Protein AF-A0A819FT19-F1 (afdb_monomer_lite)

Sequence (124 aa):
MAKRTKPINVRRIQRHTNIIIVLMHFCWHHQTIPSVVLAGLIGNISYEWPTIVSNTLLHTFMYPHFAGIWNAYPILLVLGAWQLIVGLSFSVYAIIVGCDGSFYAQLWGLLMMPTKMHKYWSFI

Foldseek 3Di:
DDPPDPDDPVVVVVVVVLVVVVVVLVVCCVVVVVVLVVLLVVFPCVLVVQLVVLVVVLVVLVVCVVVVNDPCLVVNLVSVVVSLVSLQVSLVVCVVVVRVSCPVVSVVSVVSDPVPCNVSSVVD

Radius of gyration: 18.67 Å; chains: 1; bounding box: 38×39×67 Å

pLDDT: mean 75.04, std 14.88, range [36.03, 95.81]

Secondary structure (DSSP, 8-state):
----PPPP-HHHHHHHHHHHHHHHHHHHHHHHHHHHHHHHHHS--TTTHHHHHHHHHHHHHHHHHHTTS---HHHHHHHHHHHHHHHHHHHHHHHHTT-GGGHHHHHHHHHT--TTGGGTGGG-

Structure (mmCIF, N/CA/C/O backbone):
data_AF-A0A819FT19-F1
#
_entry.id   AF-A0A819FT19-F1
#
loop_
_atom_site.group_PDB
_atom_site.id
_atom_site.type_symbol
_atom_site.label_atom_id
_atom_site.label_alt_id
_atom_site.label_comp_id
_atom_site.label_asym_id
_atom_site.label_entity_id
_atom_site.label_seq_id
_atom_site.pdbx_PDB_ins_code
_atom_site.Cartn_x
_atom_site.Cartn_y
_atom_site.Cartn_z
_atom_site.occupancy
_atom_site.B_iso_or_equiv
_atom_site.auth_seq_id
_atom_site.auth_comp_id
_atom_site.auth_asym_id
_atom_site.auth_atom_id
_atom_site.pdbx_PDB_model_num
ATOM 1 N N . MET A 1 1 ? -6.223 27.985 49.705 1.00 51.25 1 MET A N 1
ATOM 2 C CA . MET A 1 1 ? -7.159 27.507 48.659 1.00 51.25 1 MET A CA 1
ATOM 3 C C . MET A 1 1 ? -6.404 26.630 47.666 1.00 51.25 1 MET A C 1
ATOM 5 O O . MET A 1 1 ? -5.699 27.157 46.816 1.00 51.25 1 MET A O 1
ATOM 9 N N . ALA A 1 2 ? -6.502 25.304 47.778 1.00 59.31 2 ALA A N 1
ATOM 10 C CA . ALA A 1 2 ? -5.908 24.400 46.793 1.00 59.31 2 ALA A CA 1
ATOM 11 C C . ALA A 1 2 ? -6.873 24.241 45.606 1.00 59.31 2 ALA A C 1
ATOM 13 O O . ALA A 1 2 ? -7.912 23.591 45.725 1.00 59.31 2 ALA A O 1
ATOM 14 N N . LYS A 1 3 ? -6.556 24.859 44.461 1.00 63.06 3 LYS A N 1
ATOM 15 C CA . LYS A 1 3 ? -7.256 24.602 43.192 1.00 63.06 3 LYS A CA 1
ATOM 16 C C . LYS A 1 3 ? -6.979 23.150 42.789 1.00 63.06 3 LYS A C 1
ATOM 18 O O . LYS A 1 3 ? -5.891 22.846 42.314 1.00 63.06 3 LYS A O 1
ATOM 23 N N . ARG A 1 4 ? -7.954 22.250 42.972 1.00 58.00 4 ARG A N 1
ATOM 24 C CA . ARG A 1 4 ? -7.920 20.908 42.367 1.00 58.00 4 ARG A CA 1
ATOM 25 C C . ARG A 1 4 ? -7.939 21.064 40.846 1.00 58.00 4 ARG A C 1
ATOM 27 O O . ARG A 1 4 ? -8.986 21.313 40.252 1.00 58.00 4 ARG A O 1
ATOM 34 N N . THR A 1 5 ? -6.784 20.909 40.216 1.00 71.81 5 THR A N 1
ATOM 35 C CA . THR A 1 5 ? -6.691 20.627 38.786 1.00 71.81 5 THR A CA 1
ATOM 36 C C . THR A 1 5 ? -7.256 19.227 38.556 1.00 71.81 5 THR A C 1
ATOM 38 O O . THR A 1 5 ? -6.875 18.266 39.224 1.00 71.81 5 THR A O 1
ATOM 41 N N . LYS A 1 6 ? -8.246 19.106 37.665 1.00 78.19 6 LYS A N 1
ATOM 42 C CA . LYS A 1 6 ? -8.792 17.795 37.288 1.00 78.19 6 LYS A CA 1
ATOM 43 C C . LYS A 1 6 ? -7.634 16.909 36.792 1.00 78.19 6 LYS A C 1
ATOM 45 O O . LYS A 1 6 ? -6.812 17.406 36.021 1.00 78.19 6 LYS A O 1
ATOM 50 N N . PRO A 1 7 ? -7.556 15.631 37.202 1.00 78.50 7 PRO A N 1
ATOM 51 C CA . PRO A 1 7 ? -6.494 14.743 36.748 1.00 78.50 7 PRO A CA 1
ATOM 52 C C . PRO A 1 7 ? -6.551 14.581 35.225 1.00 78.50 7 PRO A C 1
ATOM 54 O O . PRO A 1 7 ? -7.623 14.399 34.641 1.00 78.50 7 PRO A O 1
ATOM 57 N N . ILE A 1 8 ? -5.387 14.661 34.581 1.00 80.69 8 ILE A N 1
ATOM 58 C CA . ILE A 1 8 ? -5.246 14.515 33.131 1.00 80.69 8 ILE A CA 1
ATOM 59 C C . ILE A 1 8 ? -5.594 13.074 32.743 1.00 80.69 8 ILE A C 1
ATOM 61 O O . ILE A 1 8 ? -4.967 12.118 33.199 1.00 80.69 8 ILE A O 1
ATOM 65 N N . ASN A 1 9 ? -6.590 12.903 31.873 1.00 87.00 9 ASN A N 1
ATOM 66 C CA . ASN A 1 9 ? -6.980 11.585 31.379 1.00 87.00 9 ASN A CA 1
ATOM 67 C C . ASN A 1 9 ? -6.091 11.171 30.196 1.00 87.00 9 ASN A C 1
ATOM 69 O O . ASN A 1 9 ? -6.451 11.353 29.031 1.00 87.00 9 ASN A O 1
ATOM 73 N N . VAL A 1 10 ? -4.934 10.588 30.514 1.00 83.62 10 VAL A N 1
ATOM 74 C CA . VAL A 1 10 ? -3.925 10.130 29.541 1.00 83.62 10 VAL A CA 1
ATOM 75 C C . VAL A 1 10 ? -4.523 9.188 28.485 1.00 83.62 10 VAL A C 1
ATOM 77 O O . VAL A 1 10 ? -4.214 9.314 27.304 1.00 83.62 10 VAL A O 1
ATOM 80 N N . ARG A 1 11 ? -5.468 8.311 28.863 1.00 79.75 11 ARG A N 1
ATOM 81 C CA . ARG A 1 11 ? -6.142 7.383 27.930 1.00 79.75 11 ARG A CA 1
ATOM 82 C C . ARG A 1 11 ? -7.048 8.086 26.917 1.00 79.75 11 ARG A C 1
ATOM 84 O O . ARG A 1 11 ? -7.217 7.590 25.804 1.00 79.75 11 ARG A O 1
ATOM 91 N N . ARG A 1 12 ? -7.675 9.206 27.291 1.00 77.06 12 ARG A N 1
ATOM 92 C CA . ARG A 1 12 ? -8.472 10.022 26.357 1.00 77.06 12 ARG A CA 1
ATOM 93 C C . ARG A 1 12 ? -7.560 10.759 25.377 1.00 77.06 12 ARG A C 1
ATOM 95 O O . ARG A 1 12 ? -7.860 10.761 24.187 1.00 77.06 12 ARG A O 1
ATOM 102 N N . ILE A 1 13 ? -6.458 11.325 25.873 1.00 76.31 13 ILE A N 1
ATOM 103 C CA . ILE A 1 13 ? -5.461 12.025 25.048 1.00 76.31 13 ILE A CA 1
ATOM 104 C C . ILE A 1 13 ? -4.856 11.062 24.030 1.00 76.31 13 ILE A C 1
ATOM 106 O O . ILE A 1 13 ? -4.910 11.336 22.840 1.00 76.31 13 ILE A O 1
ATOM 110 N N . GLN A 1 14 ? -4.396 9.891 24.475 1.00 74.31 14 GLN A N 1
ATOM 111 C CA . GLN A 1 14 ? -3.815 8.882 23.592 1.00 74.31 14 GLN A CA 1
ATOM 112 C C . GLN A 1 14 ? -4.792 8.445 22.492 1.00 74.31 14 GLN A C 1
ATOM 114 O O . GLN A 1 14 ? -4.410 8.377 21.332 1.00 74.31 14 GLN A O 1
ATOM 119 N N . ARG A 1 15 ? -6.075 8.222 22.817 1.00 74.38 15 ARG A N 1
ATOM 120 C CA . ARG A 1 15 ? -7.093 7.914 21.798 1.00 74.38 15 ARG A CA 1
ATOM 121 C C . ARG A 1 15 ? -7.261 9.036 20.771 1.00 74.38 15 ARG A C 1
ATOM 123 O O . ARG A 1 15 ? -7.310 8.744 19.583 1.00 74.38 15 ARG A O 1
ATOM 130 N N . HIS A 1 16 ? -7.321 10.295 21.207 1.00 74.88 16 HIS A N 1
ATOM 131 C CA . HIS A 1 16 ? -7.402 11.434 20.286 1.00 74.88 16 HIS A CA 1
ATOM 132 C C . HIS A 1 16 ? -6.166 11.536 19.390 1.00 74.88 16 HIS A C 1
ATOM 134 O O . HIS A 1 16 ? -6.306 11.669 18.179 1.00 74.88 16 HIS A O 1
ATOM 140 N N . THR A 1 17 ? -4.966 11.419 19.961 1.00 74.81 17 THR A N 1
ATOM 141 C CA . THR A 1 17 ? -3.715 11.451 19.196 1.00 74.81 17 THR A CA 1
ATOM 142 C C . THR A 1 17 ? -3.665 10.330 18.157 1.00 74.81 17 THR A C 1
ATOM 144 O O . THR A 1 17 ? -3.325 10.591 17.008 1.00 74.81 17 THR A O 1
ATOM 147 N N . ASN A 1 18 ? -4.061 9.107 18.524 1.00 74.06 18 ASN A N 1
ATOM 148 C CA . ASN A 1 18 ? -4.094 7.974 17.598 1.00 74.06 18 ASN A CA 1
ATOM 149 C C . ASN A 1 18 ? -5.053 8.228 16.424 1.00 74.06 18 ASN A C 1
ATOM 151 O O . ASN A 1 18 ? -4.675 8.003 15.280 1.00 74.06 18 ASN A O 1
ATOM 155 N N . ILE A 1 19 ? -6.262 8.734 16.696 1.00 78.75 19 ILE A N 1
ATOM 156 C CA . ILE A 1 19 ? -7.254 9.049 15.655 1.00 78.75 19 ILE A CA 1
ATOM 157 C C . ILE A 1 19 ? -6.719 10.122 14.703 1.00 78.75 19 ILE A C 1
ATOM 159 O O . ILE A 1 19 ? -6.829 9.969 13.490 1.00 78.75 19 ILE A O 1
ATOM 163 N N . ILE A 1 20 ? -6.100 11.181 15.234 1.00 77.75 20 ILE A N 1
ATOM 164 C CA . ILE A 1 20 ? -5.516 12.247 14.410 1.00 77.75 20 ILE A CA 1
ATOM 165 C C . ILE A 1 20 ? -4.423 11.683 13.498 1.00 77.75 20 ILE A C 1
ATOM 167 O O . ILE A 1 20 ? -4.431 11.970 12.307 1.00 77.75 20 ILE A O 1
ATOM 171 N N . ILE A 1 21 ? -3.519 10.847 14.019 1.00 75.69 21 ILE A N 1
ATOM 172 C CA . ILE A 1 21 ? -2.449 10.230 13.218 1.00 75.69 21 ILE A CA 1
ATOM 173 C C . ILE A 1 21 ? -3.029 9.363 12.096 1.00 75.69 21 ILE A C 1
ATOM 175 O O . ILE A 1 21 ? -2.573 9.461 10.958 1.00 75.69 21 ILE A O 1
ATOM 179 N N . VAL A 1 22 ? -4.037 8.541 12.399 1.00 73.06 22 VAL A N 1
ATOM 180 C CA . VAL A 1 22 ? -4.697 7.683 11.403 1.00 73.06 22 VAL A CA 1
ATOM 181 C C . VAL A 1 22 ? -5.364 8.525 10.317 1.00 73.06 22 VAL A C 1
ATOM 183 O O . VAL A 1 22 ? -5.161 8.257 9.137 1.00 73.06 22 VAL A O 1
ATOM 186 N N . LEU A 1 23 ? -6.093 9.580 10.691 1.00 77.19 23 LEU A N 1
ATOM 187 C CA . LEU A 1 23 ? -6.733 10.482 9.731 1.00 77.19 23 LEU A CA 1
ATOM 188 C C . LEU A 1 23 ? -5.710 11.227 8.871 1.00 77.19 23 LEU A C 1
ATOM 190 O O . LEU A 1 23 ? -5.882 11.312 7.659 1.00 77.19 23 LEU A O 1
ATOM 194 N N . MET A 1 24 ? -4.629 11.733 9.469 1.00 79.88 24 MET A N 1
ATOM 195 C CA . MET A 1 24 ? -3.555 12.389 8.724 1.00 79.88 24 MET A CA 1
ATOM 196 C C . MET A 1 24 ? -2.911 11.430 7.721 1.00 79.88 24 MET A C 1
ATOM 198 O O . MET A 1 24 ? -2.739 11.801 6.563 1.00 79.88 24 MET A O 1
ATOM 202 N N . HIS A 1 25 ? -2.603 10.197 8.137 1.00 77.62 25 HIS A N 1
ATOM 203 C CA . HIS A 1 25 ? -2.072 9.170 7.242 1.00 77.62 25 HIS A CA 1
ATOM 204 C C . HIS A 1 25 ? -3.051 8.849 6.108 1.00 77.62 25 HIS A C 1
ATOM 206 O O . HIS A 1 25 ? -2.652 8.846 4.947 1.00 77.62 25 HIS A O 1
ATOM 212 N N . PHE A 1 26 ? -4.331 8.643 6.428 1.00 78.75 26 PHE A N 1
ATOM 213 C CA . PHE A 1 26 ? -5.371 8.343 5.448 1.00 78.75 26 PHE A CA 1
ATOM 214 C C . PHE A 1 26 ? -5.520 9.462 4.411 1.00 78.75 26 PHE A C 1
ATOM 216 O O . PHE A 1 26 ? -5.486 9.186 3.211 1.00 78.75 26 PHE A O 1
ATOM 223 N N . CYS A 1 27 ? -5.636 10.718 4.856 1.00 80.19 27 CYS A N 1
ATOM 224 C CA . CYS A 1 27 ? -5.745 11.882 3.977 1.00 80.19 27 CYS A CA 1
ATOM 225 C C . CYS A 1 27 ? -4.505 12.032 3.097 1.00 80.19 27 CYS A C 1
ATOM 227 O O . CYS A 1 27 ? -4.632 12.180 1.886 1.00 80.19 27 CYS A O 1
ATOM 229 N N . TRP A 1 28 ? -3.313 11.940 3.689 1.00 79.94 28 TRP A N 1
ATOM 230 C CA . TRP A 1 28 ? -2.059 12.036 2.951 1.00 79.94 28 TRP A CA 1
ATOM 231 C C . TRP A 1 28 ? -1.943 10.934 1.889 1.00 79.94 28 TRP A C 1
ATOM 233 O O . TRP A 1 28 ? -1.655 11.221 0.730 1.00 79.94 28 TRP A O 1
ATOM 243 N N . HIS A 1 29 ? -2.248 9.684 2.246 1.00 79.88 29 HIS A N 1
ATOM 244 C CA . HIS A 1 29 ? -2.262 8.542 1.331 1.00 79.88 29 HIS A CA 1
ATOM 245 C C . HIS A 1 29 ? -3.225 8.761 0.154 1.00 79.88 29 HIS A C 1
ATOM 247 O O . HIS A 1 29 ? -2.825 8.649 -1.001 1.00 79.88 29 HIS A O 1
ATOM 253 N N . HIS A 1 30 ? -4.474 9.149 0.424 1.00 80.94 30 HIS A N 1
ATOM 254 C CA . HIS A 1 30 ? -5.489 9.323 -0.622 1.00 80.94 30 HIS A CA 1
ATOM 255 C C . HIS A 1 30 ? -5.275 10.572 -1.487 1.00 80.94 30 HIS A C 1
ATOM 257 O O . HIS A 1 30 ? -5.741 10.606 -2.622 1.00 80.94 30 HIS A O 1
ATOM 263 N N . GLN A 1 31 ? -4.555 11.579 -0.990 1.00 83.44 31 GLN A N 1
ATOM 264 C CA . GLN A 1 31 ? -4.182 12.758 -1.777 1.00 83.44 31 GLN A CA 1
ATOM 265 C C . GLN A 1 31 ? -2.948 12.516 -2.651 1.00 83.44 31 GLN A C 1
ATOM 267 O O . GLN A 1 31 ? -2.851 13.073 -3.742 1.00 83.44 31 GLN A O 1
ATOM 272 N N . THR A 1 32 ? -1.995 11.707 -2.184 1.00 77.38 32 THR A N 1
ATOM 273 C CA . THR A 1 32 ? -0.704 11.544 -2.867 1.00 77.38 32 THR A CA 1
ATOM 274 C C . THR A 1 32 ? -0.679 10.376 -3.847 1.00 77.38 32 THR A C 1
ATOM 276 O O . THR A 1 32 ? -0.104 10.524 -4.923 1.00 77.38 32 THR A O 1
ATOM 279 N N . ILE A 1 33 ? -1.336 9.248 -3.546 1.00 79.12 33 ILE A N 1
ATOM 280 C CA . ILE A 1 33 ? -1.289 8.050 -4.406 1.00 79.12 33 ILE A CA 1
ATOM 281 C C . ILE A 1 33 ? -1.788 8.289 -5.827 1.00 79.12 33 ILE A C 1
ATOM 283 O O . ILE A 1 33 ? -1.083 7.875 -6.745 1.00 79.12 33 ILE A O 1
ATOM 287 N N . PRO A 1 34 ? -2.939 8.947 -6.065 1.00 81.06 34 PRO A N 1
ATOM 288 C CA . PRO A 1 34 ? -3.408 9.159 -7.432 1.00 81.06 34 PRO A CA 1
ATOM 289 C C . PRO A 1 34 ? -2.382 9.915 -8.284 1.00 81.06 34 PRO A C 1
ATOM 291 O O . PRO A 1 34 ? -2.146 9.552 -9.432 1.00 81.06 34 PRO A O 1
ATOM 294 N N . SER A 1 35 ? -1.714 10.910 -7.696 1.00 78.25 35 SER A N 1
ATOM 295 C CA . SER A 1 35 ? -0.659 11.689 -8.351 1.00 78.25 35 SER A CA 1
ATOM 296 C C . SER A 1 35 ? 0.593 10.853 -8.629 1.00 78.25 35 SER A C 1
ATOM 298 O O . SER A 1 35 ? 1.180 10.978 -9.700 1.00 78.25 35 SER A O 1
ATOM 300 N N . VAL A 1 36 ? 0.986 9.975 -7.698 1.00 71.44 36 VAL A N 1
ATOM 301 C CA . VAL A 1 36 ? 2.122 9.050 -7.874 1.00 71.44 36 VAL A CA 1
ATOM 302 C C . VAL A 1 36 ? 1.836 8.047 -8.993 1.00 71.44 36 VAL A C 1
ATOM 304 O O . VAL A 1 36 ? 2.667 7.864 -9.878 1.00 71.44 36 VAL A O 1
ATOM 307 N N . VAL A 1 37 ? 0.645 7.444 -8.997 1.00 76.12 37 VAL A N 1
ATOM 308 C CA . VAL A 1 37 ? 0.221 6.504 -10.045 1.00 76.12 37 VAL A CA 1
ATOM 309 C C . VAL A 1 37 ? 0.147 7.204 -11.401 1.00 76.12 37 VAL A C 1
ATOM 311 O O . VAL A 1 37 ? 0.614 6.651 -12.392 1.00 76.12 37 VAL A O 1
ATOM 314 N N . LEU A 1 38 ? -0.377 8.432 -11.455 1.00 78.25 38 LEU A N 1
ATOM 315 C CA . LEU A 1 38 ? -0.430 9.218 -12.687 1.00 78.25 38 LEU A CA 1
ATOM 316 C C . LEU A 1 38 ? 0.969 9.537 -13.233 1.00 78.25 38 LEU A C 1
ATOM 318 O O . LEU A 1 38 ? 1.197 9.386 -14.429 1.00 78.25 38 LEU A O 1
ATOM 322 N N . ALA A 1 39 ? 1.908 9.939 -12.372 1.00 70.62 39 ALA A N 1
ATOM 323 C CA . ALA A 1 39 ? 3.297 10.165 -12.768 1.00 70.62 39 ALA A CA 1
ATOM 324 C C . ALA A 1 39 ? 3.945 8.880 -13.304 1.00 70.62 39 ALA A C 1
ATOM 326 O O . ALA A 1 39 ? 4.608 8.913 -14.340 1.00 70.62 39 ALA A O 1
ATOM 327 N N . GLY A 1 40 ? 3.679 7.746 -12.648 1.00 69.31 40 GLY A N 1
ATOM 328 C CA . GLY A 1 40 ? 4.081 6.432 -13.132 1.00 69.31 40 GLY A CA 1
ATOM 329 C C . GLY A 1 40 ? 3.540 6.157 -14.533 1.00 69.31 40 GLY A C 1
ATOM 330 O O . GLY A 1 40 ? 4.321 5.818 -15.416 1.00 69.31 40 GLY A O 1
ATOM 331 N N . LEU A 1 41 ? 2.231 6.338 -14.756 1.00 73.06 41 LEU A N 1
ATOM 332 C CA . LEU A 1 41 ? 1.554 6.066 -16.035 1.00 73.06 41 LEU A CA 1
ATOM 333 C C . LEU A 1 41 ? 2.105 6.878 -17.217 1.00 73.06 41 LEU A C 1
ATOM 335 O O . LEU A 1 41 ? 1.966 6.446 -18.358 1.00 73.06 41 LEU A O 1
ATOM 339 N N . ILE A 1 42 ? 2.714 8.038 -16.958 1.00 74.81 42 ILE A N 1
ATOM 340 C CA . ILE A 1 42 ? 3.393 8.852 -17.979 1.00 74.81 42 ILE A CA 1
ATOM 341 C C . ILE A 1 42 ? 4.776 8.265 -18.337 1.00 74.81 42 ILE A C 1
ATOM 343 O O . ILE A 1 42 ? 5.280 8.499 -19.434 1.00 74.81 42 ILE A O 1
ATOM 347 N N 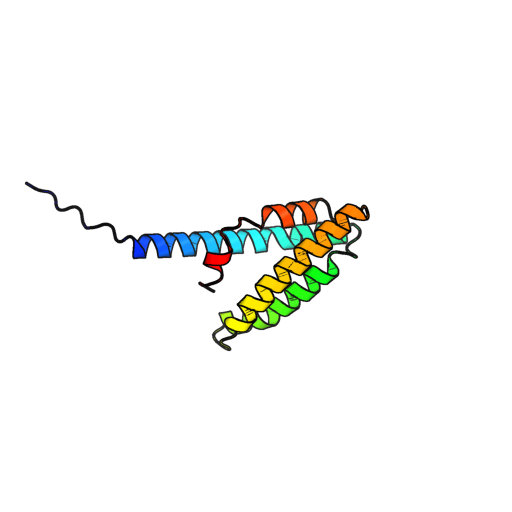. GLY A 1 43 ? 5.383 7.490 -17.434 1.00 71.81 43 GLY A N 1
ATOM 348 C CA . GLY A 1 43 ? 6.639 6.769 -17.637 1.00 71.81 43 GLY A CA 1
ATOM 349 C C . GLY A 1 43 ? 6.453 5.251 -17.768 1.00 71.81 43 GLY A C 1
ATOM 350 O O . GLY A 1 43 ? 5.458 4.754 -18.291 1.00 71.81 43 GLY A O 1
ATOM 351 N N . ASN A 1 44 ? 7.444 4.486 -17.300 1.00 73.81 44 ASN A N 1
ATOM 352 C CA . ASN A 1 44 ? 7.381 3.023 -17.259 1.00 73.81 44 ASN A CA 1
ATOM 353 C C . ASN A 1 44 ? 6.910 2.533 -15.876 1.00 73.81 44 ASN A C 1
ATOM 355 O O . ASN A 1 44 ? 7.637 2.673 -14.892 1.00 73.81 44 ASN A O 1
ATOM 359 N N . ILE A 1 45 ? 5.722 1.917 -15.823 1.00 75.75 45 ILE A N 1
ATOM 360 C CA . ILE A 1 45 ? 5.102 1.366 -14.599 1.00 75.75 45 ILE A CA 1
ATOM 361 C C . ILE A 1 45 ? 5.301 -0.136 -14.402 1.00 75.75 45 ILE A C 1
ATOM 363 O O . ILE A 1 45 ? 4.650 -0.730 -13.544 1.00 75.75 45 ILE A O 1
ATOM 367 N N . SER A 1 46 ? 6.146 -0.789 -15.201 1.00 78.50 46 SER A N 1
ATOM 368 C CA . SER A 1 46 ? 6.239 -2.259 -15.208 1.00 78.50 46 SER A CA 1
ATOM 369 C C . SER A 1 46 ? 6.497 -2.851 -13.814 1.00 78.50 46 SER A C 1
ATOM 371 O O . SER A 1 46 ? 6.001 -3.931 -13.503 1.00 78.50 46 SER A O 1
ATOM 373 N N . TYR A 1 47 ? 7.196 -2.109 -12.951 1.00 77.56 47 TYR A N 1
ATOM 374 C CA . TYR A 1 47 ? 7.527 -2.517 -11.582 1.00 77.56 47 TYR A CA 1
ATOM 375 C C . TYR A 1 47 ? 6.554 -2.022 -10.509 1.00 77.56 47 TYR A C 1
ATOM 377 O O . TYR A 1 47 ? 6.650 -2.448 -9.365 1.00 77.56 47 TYR A O 1
ATOM 385 N N . GLU A 1 48 ? 5.576 -1.194 -10.866 1.00 76.50 48 GLU A N 1
ATOM 386 C CA . GLU A 1 48 ? 4.520 -0.750 -9.949 1.00 76.50 48 GLU A CA 1
ATOM 387 C C . GLU A 1 48 ? 3.343 -1.738 -9.912 1.00 76.50 48 GLU A C 1
ATOM 389 O O . GLU A 1 48 ? 2.605 -1.805 -8.927 1.00 76.50 48 GLU A O 1
ATOM 394 N N . TRP A 1 49 ? 3.176 -2.556 -10.961 1.00 82.56 49 TRP A N 1
ATOM 395 C CA . TRP A 1 49 ? 2.090 -3.536 -11.072 1.00 82.56 49 TRP A CA 1
ATOM 396 C C . TRP A 1 49 ? 1.943 -4.466 -9.863 1.00 82.56 49 TRP A C 1
ATOM 398 O O . TRP A 1 49 ? 0.814 -4.626 -9.395 1.00 82.56 49 TRP A O 1
ATOM 408 N N . PRO A 1 50 ? 3.017 -5.053 -9.305 1.00 85.94 50 PRO A N 1
ATOM 409 C CA . PRO A 1 50 ? 2.903 -5.895 -8.118 1.00 85.94 50 PRO A CA 1
ATOM 410 C C . PRO A 1 50 ? 2.300 -5.148 -6.926 1.00 85.94 50 PRO A C 1
ATOM 412 O O . PRO A 1 50 ? 1.413 -5.684 -6.266 1.00 85.94 50 PRO A O 1
ATOM 415 N N . THR A 1 51 ? 2.712 -3.895 -6.708 1.00 84.06 51 THR A N 1
ATOM 416 C CA . THR A 1 51 ? 2.196 -3.022 -5.643 1.00 84.06 51 THR A CA 1
ATOM 417 C C . THR A 1 51 ? 0.723 -2.670 -5.861 1.00 84.06 51 THR A C 1
ATOM 419 O O . THR A 1 51 ? -0.054 -2.659 -4.903 1.00 84.06 51 THR A O 1
ATOM 422 N N . ILE A 1 52 ? 0.319 -2.407 -7.110 1.00 84.62 52 ILE A N 1
ATOM 423 C CA . ILE A 1 52 ? -1.075 -2.116 -7.489 1.00 84.62 52 ILE A CA 1
ATOM 424 C C . ILE A 1 52 ? -1.964 -3.345 -7.259 1.00 84.62 52 ILE A C 1
ATOM 426 O O . ILE A 1 52 ? -3.042 -3.238 -6.668 1.00 84.62 52 ILE A O 1
ATOM 430 N N . VAL A 1 53 ? -1.508 -4.526 -7.687 1.00 88.25 53 VAL A N 1
ATOM 431 C CA . VAL A 1 53 ? -2.238 -5.790 -7.518 1.00 88.25 53 VAL A CA 1
ATOM 432 C C . VAL A 1 53 ? -2.392 -6.126 -6.038 1.00 88.25 53 VAL A C 1
ATOM 434 O O . VAL A 1 53 ? -3.500 -6.425 -5.589 1.00 88.25 53 VAL A O 1
ATOM 437 N N . SER A 1 54 ? -1.314 -6.033 -5.256 1.00 88.31 54 SER A N 1
ATOM 438 C CA . SER A 1 54 ? -1.380 -6.297 -3.820 1.00 88.31 54 SER A CA 1
ATOM 439 C C . SER A 1 54 ? -2.280 -5.285 -3.096 1.00 88.31 54 SER A C 1
ATOM 441 O O . SER A 1 54 ? -3.036 -5.681 -2.207 1.00 88.31 54 SER A O 1
ATOM 443 N N . ASN A 1 55 ? -2.282 -4.010 -3.515 1.00 86.94 55 ASN A N 1
ATOM 444 C CA . ASN A 1 55 ? -3.123 -2.977 -2.903 1.00 86.94 55 ASN A CA 1
ATOM 445 C C . ASN A 1 55 ? -4.605 -3.237 -3.191 1.00 86.94 55 ASN A C 1
ATOM 447 O O . ASN A 1 55 ? -5.439 -3.164 -2.290 1.00 86.94 55 ASN A O 1
ATOM 451 N N . THR A 1 56 ? -4.913 -3.630 -4.428 1.00 89.88 56 THR A N 1
ATOM 452 C CA . THR A 1 56 ? -6.266 -4.014 -4.848 1.00 89.88 56 THR A CA 1
ATOM 453 C C . THR A 1 56 ? -6.772 -5.211 -4.039 1.00 89.88 56 THR A C 1
ATOM 455 O O . THR A 1 56 ? -7.907 -5.208 -3.550 1.00 89.88 56 THR A O 1
ATOM 458 N N . LEU A 1 57 ? -5.914 -6.217 -3.829 1.00 91.75 57 LEU A N 1
ATOM 459 C CA . LEU A 1 57 ? -6.236 -7.363 -2.984 1.00 91.75 57 LEU A CA 1
ATOM 460 C C . LEU A 1 57 ? -6.523 -6.925 -1.543 1.00 91.75 57 LEU A C 1
ATOM 462 O O . LEU A 1 57 ? -7.577 -7.263 -1.018 1.00 91.75 57 LEU A O 1
ATOM 466 N N . LEU A 1 58 ? -5.643 -6.130 -0.922 1.00 91.06 58 LEU A N 1
ATOM 467 C CA . LEU A 1 58 ? -5.850 -5.597 0.430 1.00 91.06 58 LEU A CA 1
ATOM 468 C C . LEU A 1 58 ? -7.186 -4.844 0.542 1.00 91.06 58 LEU A C 1
ATOM 470 O O . LEU A 1 58 ? -7.963 -5.089 1.466 1.00 91.06 58 LEU A O 1
ATOM 474 N N . HIS A 1 59 ? -7.484 -3.970 -0.421 1.00 90.75 59 HIS A N 1
ATOM 475 C CA . HIS A 1 59 ? -8.708 -3.168 -0.441 1.00 90.75 59 HIS A CA 1
ATOM 476 C C . HIS A 1 59 ? -9.983 -4.017 -0.555 1.00 90.75 59 HIS A C 1
ATOM 478 O O . HIS A 1 59 ? -11.011 -3.650 0.018 1.00 90.75 59 HIS A O 1
ATOM 484 N N . THR A 1 60 ? -9.904 -5.184 -1.200 1.00 93.69 60 THR A N 1
ATOM 485 C CA . THR A 1 60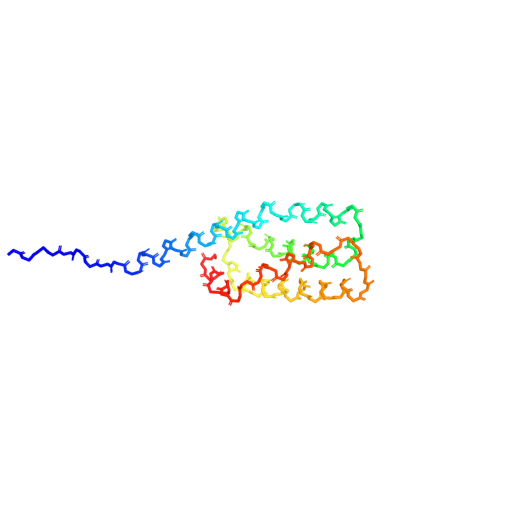 ? -11.021 -6.141 -1.288 1.00 93.69 60 THR A CA 1
ATOM 486 C C . THR A 1 60 ? -11.468 -6.634 0.093 1.00 93.69 60 THR A C 1
ATOM 488 O O . THR A 1 60 ? -12.656 -6.861 0.305 1.00 93.69 60 THR A O 1
ATOM 491 N N . PHE A 1 61 ? -10.549 -6.745 1.059 1.00 92.50 61 PHE A N 1
ATOM 492 C CA . PHE A 1 61 ? -10.870 -7.113 2.446 1.00 92.50 61 PHE A CA 1
ATOM 493 C C . PHE A 1 61 ? -11.107 -5.891 3.336 1.00 92.50 61 PHE A C 1
ATOM 495 O O . PHE A 1 61 ? -11.921 -5.939 4.258 1.00 92.50 61 PHE A O 1
ATOM 502 N N . MET A 1 62 ? -10.408 -4.789 3.060 1.00 91.75 62 MET A N 1
ATOM 503 C CA . MET A 1 62 ? -10.445 -3.586 3.888 1.00 91.75 62 MET A CA 1
ATOM 504 C C . MET A 1 62 ? -11.815 -2.906 3.837 1.00 91.75 62 MET A C 1
ATOM 506 O O . MET A 1 62 ? -12.360 -2.552 4.880 1.00 91.75 62 MET A O 1
ATOM 510 N N . TYR A 1 63 ? -12.408 -2.754 2.648 1.00 92.62 63 TYR A N 1
ATOM 511 C CA . TYR A 1 63 ? -13.687 -2.051 2.523 1.00 92.62 63 TYR A CA 1
ATOM 512 C C . TYR A 1 63 ? -14.857 -2.781 3.204 1.00 92.62 63 TYR A C 1
ATOM 514 O O . TYR A 1 63 ? -15.574 -2.130 3.967 1.00 92.62 63 TYR A O 1
ATOM 522 N N . PRO A 1 64 ? -15.050 -4.107 3.038 1.00 91.50 64 PRO A N 1
ATOM 523 C CA . PRO A 1 64 ? -16.066 -4.836 3.798 1.00 91.50 64 PRO A CA 1
ATOM 524 C C . PRO A 1 64 ? -15.830 -4.802 5.311 1.00 91.50 64 PRO A C 1
ATOM 526 O O . PRO A 1 64 ? -16.795 -4.758 6.077 1.00 91.50 64 PRO A O 1
ATOM 529 N N . HIS A 1 65 ? -14.567 -4.797 5.752 1.00 90.00 65 HIS A N 1
ATOM 530 C CA . HIS A 1 65 ? -14.231 -4.668 7.167 1.00 90.00 65 HIS A CA 1
ATOM 531 C C . HIS A 1 65 ? -14.661 -3.320 7.743 1.00 90.00 65 HIS A C 1
ATOM 533 O O . HIS A 1 65 ? -15.368 -3.280 8.749 1.00 90.00 65 HIS A O 1
ATOM 539 N N . PHE A 1 66 ? -14.329 -2.225 7.056 1.00 87.00 66 PHE A N 1
ATOM 540 C CA . PHE A 1 66 ? -14.750 -0.879 7.444 1.00 87.00 66 PHE A CA 1
ATOM 541 C C . PHE A 1 66 ? -16.258 -0.663 7.384 1.00 87.00 66 PHE A C 1
ATOM 543 O O . PHE A 1 66 ? -16.802 0.080 8.198 1.00 87.00 66 PHE A O 1
ATOM 550 N N . ALA A 1 67 ? -16.946 -1.337 6.466 1.00 90.69 67 ALA A N 1
ATOM 551 C CA . ALA A 1 67 ? -18.401 -1.337 6.416 1.00 90.69 67 ALA A CA 1
ATOM 552 C C . ALA A 1 67 ? -19.048 -2.158 7.554 1.00 90.69 67 ALA A C 1
ATOM 554 O O . ALA A 1 67 ? -20.271 -2.185 7.664 1.00 90.69 67 ALA A O 1
ATOM 555 N N . GLY A 1 68 ? -18.256 -2.847 8.388 1.00 92.19 68 GLY A N 1
ATOM 556 C CA . GLY A 1 68 ? -18.750 -3.713 9.461 1.00 92.19 68 GLY A CA 1
ATOM 557 C C . GLY A 1 68 ? -19.376 -5.019 8.965 1.00 92.19 68 GLY A C 1
ATOM 558 O O . GLY A 1 68 ? -20.034 -5.712 9.736 1.00 92.19 68 GLY A O 1
ATOM 559 N N . ILE A 1 69 ? -19.179 -5.362 7.688 1.00 95.81 69 ILE A N 1
ATOM 560 C CA . ILE A 1 69 ? -19.774 -6.542 7.043 1.00 95.81 69 ILE A CA 1
ATOM 561 C C . ILE A 1 69 ? -18.998 -7.807 7.422 1.00 95.81 69 ILE A C 1
ATOM 563 O O . ILE A 1 69 ? -19.581 -8.880 7.565 1.00 95.81 69 ILE A O 1
ATOM 567 N N . TRP A 1 70 ? -17.678 -7.693 7.599 1.00 92.19 70 TRP A N 1
ATOM 568 C CA . TRP A 1 70 ? -16.812 -8.831 7.890 1.00 92.19 70 TRP A CA 1
ATOM 569 C C . TRP A 1 70 ? -15.677 -8.464 8.848 1.00 92.19 70 TRP A C 1
ATOM 571 O O . TRP A 1 70 ? -14.944 -7.501 8.642 1.00 92.19 70 TRP A O 1
ATOM 581 N N . ASN A 1 71 ? -15.467 -9.267 9.891 1.00 92.88 71 ASN A N 1
ATOM 582 C CA . ASN A 1 71 ? -14.259 -9.170 10.704 1.00 92.88 71 ASN A CA 1
ATOM 583 C C . ASN A 1 71 ? -13.046 -9.789 9.978 1.00 92.88 71 ASN A C 1
ATOM 585 O O . ASN A 1 71 ? -12.680 -10.937 10.228 1.00 92.88 71 ASN A O 1
ATOM 589 N N . ALA A 1 72 ? -12.432 -9.016 9.080 1.00 91.69 72 ALA A N 1
ATOM 590 C CA . ALA A 1 72 ? -11.236 -9.402 8.337 1.00 91.69 72 ALA A CA 1
ATOM 591 C C . ALA A 1 72 ? -9.923 -8.965 9.018 1.00 91.69 72 ALA A C 1
ATOM 593 O O . ALA A 1 72 ? -8.860 -9.117 8.424 1.00 91.69 72 ALA A O 1
ATOM 594 N N . TYR A 1 73 ? -9.964 -8.460 10.258 1.00 89.19 73 TYR A N 1
ATOM 595 C CA . TYR A 1 73 ? -8.797 -7.932 10.978 1.00 89.19 73 TYR A CA 1
ATOM 596 C C . TYR A 1 73 ? -7.522 -8.808 10.900 1.00 89.19 73 TYR A C 1
ATOM 598 O O . TYR A 1 73 ? -6.473 -8.291 10.508 1.00 89.19 73 TYR A O 1
ATOM 606 N N . PRO A 1 74 ? -7.554 -10.130 11.186 1.00 90.69 74 PRO A N 1
ATOM 607 C CA . PRO A 1 74 ? -6.346 -10.956 11.084 1.00 90.69 74 PRO A CA 1
ATOM 608 C C . PRO A 1 74 ? -5.808 -11.063 9.649 1.00 90.69 74 PRO A C 1
ATOM 610 O O . PRO A 1 74 ? -4.596 -11.109 9.452 1.00 90.69 74 PRO A O 1
ATOM 613 N N . ILE A 1 75 ? -6.690 -11.060 8.644 1.00 91.19 75 ILE A N 1
ATOM 614 C CA . ILE A 1 75 ? -6.307 -11.082 7.226 1.00 91.19 75 ILE A CA 1
ATOM 615 C C . ILE A 1 75 ? -5.669 -9.745 6.845 1.00 91.19 75 ILE A C 1
ATOM 617 O O . ILE A 1 75 ? -4.629 -9.725 6.194 1.00 91.19 75 ILE A O 1
ATOM 621 N N . LEU A 1 76 ? -6.250 -8.631 7.292 1.00 89.00 76 LEU A N 1
ATOM 622 C CA . LEU A 1 76 ? -5.744 -7.286 7.020 1.00 89.00 76 LEU A CA 1
ATOM 623 C C . LEU A 1 76 ? -4.351 -7.052 7.603 1.00 89.00 76 LEU A C 1
ATOM 625 O O . LEU A 1 76 ? -3.531 -6.418 6.946 1.00 89.00 76 LEU A O 1
ATOM 629 N N . LEU A 1 77 ? -4.044 -7.613 8.777 1.00 88.06 77 LEU A N 1
ATOM 630 C CA . LEU A 1 77 ? -2.688 -7.574 9.332 1.00 88.06 77 LEU A CA 1
ATOM 631 C C . LEU A 1 77 ? -1.672 -8.266 8.412 1.00 88.06 77 LEU A C 1
ATOM 633 O O . LEU A 1 77 ? -0.610 -7.709 8.131 1.00 88.06 77 LEU A O 1
ATOM 637 N N . VAL A 1 78 ? -2.002 -9.464 7.921 1.00 90.38 78 VAL A N 1
ATOM 638 C CA . VAL A 1 78 ? -1.120 -10.232 7.028 1.00 90.38 78 VAL A CA 1
ATOM 639 C C . VAL A 1 78 ? -0.988 -9.547 5.668 1.00 90.38 78 VAL A C 1
ATOM 641 O O . VAL A 1 78 ? 0.125 -9.380 5.172 1.00 90.38 78 VAL A O 1
ATOM 644 N N . LEU A 1 79 ? -2.099 -9.100 5.080 1.00 87.81 79 LEU A N 1
ATOM 645 C CA . LEU A 1 79 ? -2.100 -8.414 3.789 1.00 87.81 79 LEU A CA 1
ATOM 646 C C . LEU A 1 79 ? -1.410 -7.046 3.854 1.00 87.81 79 LEU A C 1
ATOM 648 O O . LEU A 1 79 ? -0.754 -6.660 2.892 1.00 87.81 79 LEU A O 1
ATOM 652 N N . GLY A 1 80 ? -1.502 -6.328 4.977 1.00 85.38 80 GLY A N 1
ATOM 653 C CA . GLY A 1 80 ? -0.777 -5.076 5.192 1.00 85.38 80 GLY A CA 1
ATOM 654 C C . GLY A 1 80 ? 0.738 -5.289 5.245 1.00 85.38 80 GLY A C 1
ATOM 655 O O . GLY A 1 80 ? 1.489 -4.566 4.590 1.00 85.38 80 GLY A O 1
ATOM 656 N N . ALA A 1 81 ? 1.199 -6.326 5.953 1.00 85.44 81 ALA A N 1
ATOM 657 C CA . ALA A 1 81 ? 2.613 -6.706 5.959 1.00 85.44 81 ALA A CA 1
ATOM 658 C C . ALA A 1 81 ? 3.089 -7.164 4.568 1.00 85.44 81 ALA A C 1
ATOM 660 O O . ALA A 1 81 ? 4.162 -6.768 4.117 1.00 85.44 81 ALA A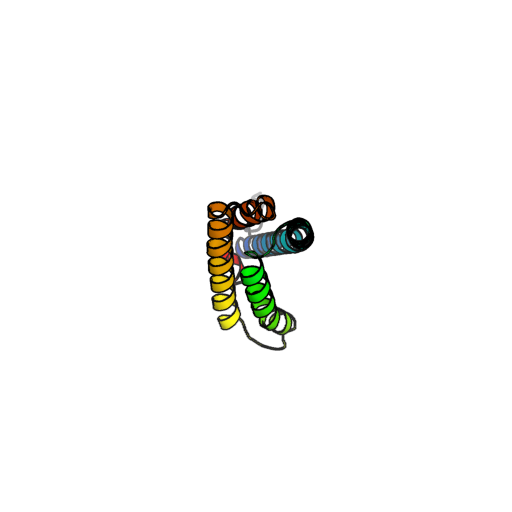 O 1
ATOM 661 N N . TRP A 1 82 ? 2.271 -7.946 3.859 1.00 87.44 82 TRP A N 1
ATOM 662 C CA . TRP A 1 82 ? 2.537 -8.359 2.481 1.00 87.44 82 TRP A CA 1
ATOM 663 C C . TRP A 1 82 ? 2.667 -7.162 1.531 1.00 87.44 82 TRP A C 1
ATOM 665 O O . TRP A 1 82 ? 3.650 -7.073 0.798 1.00 87.44 82 TRP A O 1
ATOM 675 N N . GLN A 1 83 ? 1.730 -6.210 1.588 1.00 86.25 83 GLN A N 1
ATOM 676 C CA . GLN A 1 83 ? 1.766 -4.974 0.802 1.00 86.25 83 GLN A CA 1
ATOM 677 C C . GLN A 1 83 ? 3.080 -4.218 1.006 1.00 86.25 83 GLN A C 1
ATOM 679 O O . GLN A 1 83 ? 3.662 -3.711 0.049 1.00 86.25 83 GLN A O 1
ATOM 684 N N . LEU A 1 84 ? 3.545 -4.152 2.256 1.00 83.25 84 LEU A N 1
ATOM 685 C CA . LEU A 1 84 ? 4.786 -3.484 2.623 1.00 83.25 84 LEU A CA 1
ATOM 686 C C . LEU A 1 84 ? 6.003 -4.155 1.977 1.00 83.25 84 LEU A C 1
ATOM 688 O O . LEU A 1 84 ? 6.855 -3.475 1.409 1.00 83.25 84 LEU A O 1
ATOM 692 N N . ILE A 1 85 ? 6.065 -5.488 2.052 1.00 86.19 85 ILE A N 1
ATOM 693 C CA . ILE A 1 85 ? 7.149 -6.288 1.472 1.00 86.19 85 ILE A CA 1
ATOM 694 C C . ILE A 1 85 ? 7.175 -6.109 -0.046 1.00 86.19 85 ILE A C 1
ATOM 696 O O . ILE A 1 85 ? 8.218 -5.762 -0.594 1.00 86.19 85 ILE A O 1
ATOM 700 N N . VAL A 1 86 ? 6.029 -6.277 -0.714 1.00 85.69 86 VAL A N 1
ATOM 701 C CA . VAL A 1 86 ? 5.906 -6.102 -2.169 1.00 85.69 86 VAL A CA 1
ATOM 702 C C . VAL A 1 86 ? 6.334 -4.693 -2.577 1.00 85.69 86 VAL A C 1
ATOM 704 O O . VAL A 1 86 ? 7.205 -4.548 -3.435 1.00 85.69 86 VAL A O 1
ATOM 707 N N . GLY A 1 87 ? 5.799 -3.663 -1.916 1.00 83.81 87 GLY A N 1
ATOM 708 C CA . GLY A 1 87 ? 6.133 -2.271 -2.211 1.00 83.81 87 GLY A CA 1
ATOM 709 C C . GLY A 1 87 ? 7.6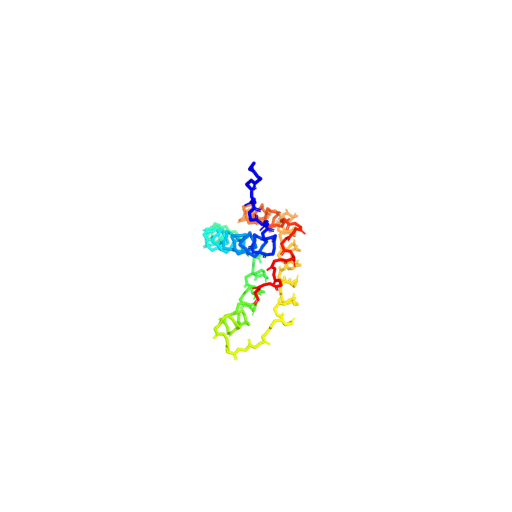34 -1.993 -2.117 1.00 83.81 87 GLY A C 1
ATOM 710 O O . GLY A 1 87 ? 8.203 -1.402 -3.032 1.00 83.81 87 GLY A O 1
ATOM 711 N N . LEU A 1 88 ? 8.305 -2.472 -1.064 1.00 80.94 88 LEU A N 1
ATOM 712 C CA . LEU A 1 88 ? 9.755 -2.307 -0.908 1.00 80.94 88 LEU A CA 1
ATOM 713 C C . LEU A 1 88 ? 10.550 -3.075 -1.957 1.00 80.94 88 LEU A C 1
ATOM 715 O O . LEU A 1 88 ? 11.441 -2.504 -2.581 1.00 80.94 88 LEU A O 1
ATOM 719 N N . SER A 1 89 ? 10.254 -4.362 -2.142 1.00 84.62 89 SER A N 1
ATOM 720 C CA . SER A 1 89 ? 11.024 -5.223 -3.039 1.00 84.62 89 SER A CA 1
ATOM 721 C C . SER A 1 89 ? 11.006 -4.697 -4.469 1.00 84.62 89 SER A C 1
ATOM 723 O O . SER A 1 89 ? 12.060 -4.591 -5.096 1.00 84.62 89 SER A O 1
ATOM 725 N N . PHE A 1 90 ? 9.831 -4.312 -4.967 1.00 83.56 90 PHE A N 1
ATOM 726 C CA . PHE A 1 90 ? 9.702 -3.828 -6.336 1.00 83.56 90 PHE A CA 1
ATOM 727 C C . PHE A 1 90 ? 10.154 -2.375 -6.503 1.00 83.56 90 PHE A C 1
ATOM 729 O O . PHE A 1 90 ? 10.723 -2.062 -7.546 1.00 83.56 90 PHE A O 1
ATOM 736 N N . SER A 1 91 ? 10.045 -1.529 -5.470 1.00 78.38 91 SER A N 1
ATOM 737 C CA . SER A 1 91 ? 10.668 -0.195 -5.488 1.00 78.38 91 SER A CA 1
ATOM 738 C C . SER A 1 91 ? 12.193 -0.290 -5.583 1.00 78.38 91 SER A C 1
ATOM 740 O O . SER A 1 91 ? 12.801 0.370 -6.419 1.00 78.38 91 SER A O 1
ATOM 742 N N . VAL A 1 92 ? 12.828 -1.142 -4.767 1.00 80.56 92 VAL A N 1
ATOM 743 C CA . VAL A 1 92 ? 14.285 -1.362 -4.816 1.00 80.56 92 VAL A CA 1
ATOM 744 C C . VAL A 1 92 ? 14.699 -1.927 -6.171 1.00 80.56 92 VAL A C 1
ATOM 746 O O . VAL A 1 92 ? 15.673 -1.462 -6.760 1.00 80.56 92 VAL A O 1
ATOM 749 N N . TYR A 1 93 ? 13.947 -2.893 -6.697 1.00 81.62 93 TYR A N 1
ATOM 750 C CA . TYR A 1 93 ? 14.228 -3.458 -8.011 1.00 81.62 93 TYR A CA 1
ATOM 751 C C . TYR A 1 93 ? 14.123 -2.405 -9.124 1.00 81.62 93 TYR A C 1
ATOM 753 O O . TYR A 1 93 ? 15.019 -2.317 -9.960 1.00 81.62 93 TYR A O 1
ATOM 761 N N . ALA A 1 94 ? 13.090 -1.557 -9.093 1.00 77.50 94 ALA A N 1
ATOM 762 C CA . ALA A 1 94 ? 12.895 -0.467 -10.046 1.00 77.50 94 ALA A CA 1
ATOM 763 C C . ALA A 1 94 ? 14.059 0.543 -10.043 1.00 77.50 94 ALA A C 1
ATOM 765 O O . ALA A 1 94 ? 14.430 1.037 -11.110 1.00 77.50 94 ALA A O 1
ATOM 766 N N . ILE A 1 95 ? 14.662 0.811 -8.874 1.00 77.56 95 ILE A N 1
ATOM 767 C CA . ILE A 1 95 ? 15.871 1.647 -8.753 1.00 77.56 95 ILE A CA 1
ATOM 768 C C . ILE A 1 95 ? 17.035 0.979 -9.485 1.00 77.56 95 ILE A C 1
ATOM 770 O O . ILE A 1 95 ? 17.696 1.612 -10.304 1.00 77.56 95 ILE A O 1
ATOM 774 N N . ILE A 1 96 ? 17.278 -0.304 -9.197 1.00 82.25 96 ILE A N 1
ATOM 775 C CA . ILE A 1 96 ? 18.423 -1.060 -9.727 1.00 82.25 96 ILE A CA 1
ATOM 776 C C . ILE A 1 96 ? 18.392 -1.121 -11.258 1.00 82.25 96 ILE A C 1
ATOM 778 O O . ILE A 1 96 ? 19.433 -0.996 -11.898 1.00 82.25 96 ILE A O 1
ATOM 782 N N . VAL A 1 97 ? 17.210 -1.303 -11.846 1.00 82.19 97 VAL A N 1
ATOM 783 C CA . VAL A 1 97 ? 17.041 -1.439 -13.303 1.00 82.19 97 VAL A CA 1
ATOM 784 C C . VAL A 1 97 ? 16.856 -0.105 -14.034 1.00 82.19 97 VAL A C 1
ATOM 786 O O . VAL A 1 97 ? 16.643 -0.113 -15.243 1.00 82.19 97 VAL A O 1
ATOM 789 N N . GLY A 1 98 ? 16.935 1.031 -13.329 1.00 75.75 98 GLY A N 1
ATOM 790 C CA . GLY A 1 98 ? 16.852 2.362 -13.936 1.00 75.75 98 GLY A CA 1
ATOM 791 C C . GLY A 1 98 ? 15.475 2.682 -14.519 1.00 75.75 98 GLY A C 1
ATOM 792 O O . GLY A 1 98 ? 15.371 3.174 -15.638 1.00 75.75 98 GLY A O 1
ATOM 793 N N . CYS A 1 99 ? 14.396 2.360 -13.801 1.00 72.06 99 CYS A N 1
ATOM 794 C CA . CYS A 1 99 ? 13.043 2.616 -14.289 1.00 72.06 99 CYS A CA 1
ATOM 795 C C . CYS A 1 99 ? 12.630 4.085 -14.056 1.00 72.06 99 CYS A C 1
ATOM 797 O O . CYS A 1 99 ? 12.136 4.441 -12.983 1.00 72.06 99 CYS A O 1
ATOM 799 N N . ASP A 1 100 ? 12.793 4.926 -15.082 1.00 61.25 100 ASP A N 1
ATOM 800 C CA . ASP A 1 100 ? 12.607 6.391 -15.036 1.00 61.25 100 ASP A CA 1
ATOM 801 C C . ASP A 1 100 ? 11.232 6.863 -14.520 1.00 61.25 100 ASP A C 1
ATOM 803 O O . ASP A 1 100 ? 11.125 7.924 -13.906 1.00 61.25 100 ASP A O 1
ATOM 807 N N . GLY A 1 101 ? 10.172 6.063 -14.697 1.00 58.75 101 GLY A N 1
ATOM 808 C CA . GLY A 1 101 ? 8.813 6.390 -14.233 1.00 58.75 101 GLY A CA 1
ATOM 809 C C . GLY A 1 101 ? 8.618 6.364 -12.711 1.00 58.75 101 GLY A C 1
ATOM 810 O O . GLY A 1 101 ? 7.544 6.717 -12.231 1.00 58.75 101 GLY A O 1
ATOM 811 N N . SER A 1 102 ? 9.628 5.944 -11.941 1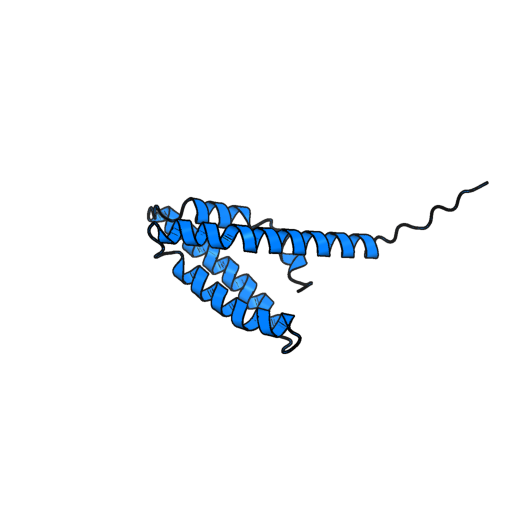.00 56.38 102 SER A N 1
ATOM 812 C CA . SER A 1 102 ? 9.447 5.543 -10.540 1.00 56.38 102 SER A CA 1
ATOM 813 C C . SER A 1 102 ? 10.263 6.326 -9.510 1.00 56.38 102 SER A C 1
ATOM 815 O O . SER A 1 102 ? 10.079 6.080 -8.328 1.00 56.38 102 SER A O 1
ATOM 817 N N . PHE A 1 103 ? 11.077 7.330 -9.865 1.00 56.66 103 PHE A N 1
ATOM 818 C CA . PHE A 1 103 ? 11.872 8.058 -8.849 1.00 56.66 103 PHE A CA 1
ATOM 819 C C . PHE A 1 103 ? 11.003 8.684 -7.737 1.00 56.66 103 PHE A C 1
ATOM 821 O O . PHE A 1 103 ? 11.342 8.638 -6.554 1.00 56.66 103 PHE A O 1
ATOM 828 N N . TYR A 1 104 ? 9.827 9.210 -8.096 1.00 53.44 104 TYR A N 1
ATOM 829 C CA . TYR A 1 104 ? 8.883 9.785 -7.133 1.00 53.44 104 TYR A CA 1
ATOM 830 C C . TYR A 1 104 ? 8.098 8.713 -6.348 1.00 53.44 104 TYR A C 1
ATOM 832 O O . TYR A 1 104 ? 7.861 8.888 -5.154 1.00 53.44 104 TYR A O 1
ATOM 840 N N . ALA A 1 105 ? 7.749 7.581 -6.974 1.00 54.28 105 ALA A N 1
ATOM 841 C CA . ALA A 1 105 ? 7.107 6.433 -6.319 1.00 54.28 105 ALA A CA 1
ATOM 842 C C . ALA A 1 105 ? 8.059 5.719 -5.336 1.00 54.28 105 ALA A C 1
ATOM 844 O O . ALA A 1 105 ? 7.671 5.379 -4.218 1.00 54.28 105 ALA A O 1
ATOM 845 N N . GLN A 1 106 ? 9.335 5.607 -5.705 1.00 58.50 106 GLN A N 1
ATOM 846 C CA . GLN A 1 106 ? 10.428 5.073 -4.893 1.00 58.50 106 GLN A CA 1
ATOM 847 C C . GLN A 1 106 ? 10.702 5.952 -3.664 1.00 58.50 106 GLN A C 1
ATOM 849 O O . GLN A 1 106 ? 10.834 5.441 -2.550 1.00 58.50 106 GLN A O 1
ATOM 854 N N . LEU A 1 107 ? 10.737 7.282 -3.836 1.00 60.53 107 LEU A N 1
ATOM 855 C CA . LEU A 1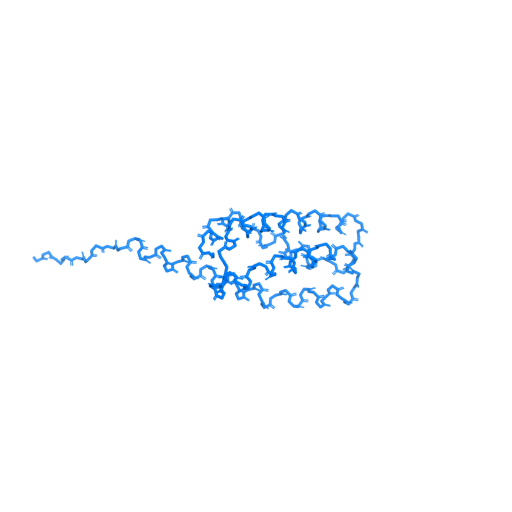 107 ? 10.892 8.227 -2.725 1.00 60.53 107 LEU A CA 1
ATOM 856 C C . LEU A 1 107 ? 9.664 8.215 -1.800 1.00 60.53 107 LEU A C 1
ATOM 858 O O . LEU A 1 107 ? 9.803 8.258 -0.578 1.00 60.53 107 LEU A O 1
ATOM 862 N N . TRP A 1 108 ? 8.462 8.101 -2.368 1.00 60.16 108 TRP A N 1
ATOM 863 C CA . TRP A 1 108 ? 7.215 7.983 -1.614 1.00 60.16 108 TRP A CA 1
ATOM 864 C C . TRP A 1 108 ? 7.157 6.687 -0.787 1.00 60.16 108 TRP A C 1
ATOM 866 O O . TRP A 1 108 ? 6.816 6.740 0.395 1.00 60.16 108 TRP A O 1
ATOM 876 N N . GLY A 1 109 ? 7.570 5.547 -1.356 1.00 57.75 109 GLY A N 1
ATOM 877 C CA . GLY A 1 109 ? 7.667 4.264 -0.651 1.00 57.75 109 GLY A CA 1
ATOM 878 C C . GLY A 1 109 ? 8.639 4.299 0.534 1.00 57.75 109 GLY A C 1
ATOM 879 O O . GLY A 1 109 ? 8.346 3.732 1.585 1.00 57.75 109 GLY A O 1
ATOM 880 N N . LEU A 1 110 ? 9.752 5.029 0.407 1.00 57.94 110 LEU A N 1
ATOM 881 C CA . LEU A 1 110 ? 10.710 5.258 1.497 1.00 57.94 110 LEU A CA 1
ATOM 882 C C . LEU A 1 110 ? 10.161 6.198 2.588 1.00 57.94 110 LEU A C 1
ATOM 884 O O . LEU A 1 110 ? 10.367 5.950 3.776 1.00 57.94 110 LEU A O 1
ATOM 888 N N . LEU A 1 111 ? 9.446 7.264 2.209 1.00 57.91 111 LEU A N 1
ATOM 889 C CA . LEU A 1 111 ? 8.922 8.276 3.139 1.00 57.91 111 LEU A CA 1
ATOM 890 C C . LEU A 1 111 ? 7.666 7.826 3.901 1.00 57.91 111 LEU A C 1
ATOM 892 O O . LEU A 1 111 ? 7.449 8.247 5.038 1.00 57.91 111 LEU A O 1
ATOM 896 N N . MET A 1 112 ? 6.850 6.951 3.309 1.00 56.47 112 MET A N 1
ATOM 897 C CA . MET A 1 112 ? 5.641 6.402 3.934 1.00 56.47 112 MET A CA 1
ATOM 898 C C . MET A 1 112 ? 5.919 5.354 5.021 1.00 56.47 112 MET A C 1
ATOM 900 O O . MET A 1 112 ? 4.978 4.874 5.654 1.00 56.47 112 MET A O 1
ATOM 904 N N . MET A 1 113 ? 7.189 5.037 5.303 1.00 52.38 113 MET A N 1
ATOM 905 C CA . MET A 1 113 ? 7.583 4.124 6.379 1.00 52.38 113 MET A CA 1
ATOM 906 C C . MET A 1 113 ? 8.170 4.829 7.609 1.00 52.38 113 MET A C 1
ATOM 908 O O . MET A 1 113 ? 9.317 4.571 7.983 1.00 52.38 113 MET A O 1
ATOM 912 N N . PRO A 1 114 ? 7.411 5.649 8.359 1.00 43.62 114 PRO A N 1
ATOM 913 C CA . PRO A 1 114 ? 7.746 5.812 9.754 1.00 43.62 114 PRO A CA 1
ATOM 914 C C . PRO A 1 114 ? 7.468 4.473 10.448 1.00 43.62 114 PRO A C 1
ATOM 916 O O . PRO A 1 114 ? 6.322 4.051 10.612 1.00 43.62 114 PRO A O 1
ATOM 919 N N . THR A 1 115 ? 8.539 3.842 10.926 1.00 43.19 115 THR A N 1
ATOM 920 C CA . THR A 1 115 ? 8.629 2.604 11.733 1.00 43.19 115 THR A CA 1
ATOM 921 C C . THR A 1 115 ? 7.700 2.533 12.960 1.00 43.19 115 THR A C 1
ATOM 923 O O . THR A 1 115 ? 7.649 1.521 13.655 1.00 43.19 115 THR A O 1
ATOM 926 N N . LYS A 1 116 ? 6.916 3.583 13.233 1.00 40.03 116 LYS A N 1
ATOM 927 C CA . LYS A 1 116 ? 5.894 3.648 14.285 1.00 40.03 116 LYS A CA 1
ATOM 928 C C . LYS A 1 116 ? 4.459 3.406 13.798 1.00 40.03 116 LYS A C 1
ATOM 930 O O . LYS A 1 116 ? 3.577 3.281 14.646 1.00 40.03 116 LYS A O 1
ATOM 935 N N . MET A 1 117 ? 4.197 3.309 12.489 1.00 44.53 117 MET A N 1
ATOM 936 C CA . MET A 1 117 ? 2.832 3.095 11.978 1.00 44.53 117 MET A CA 1
ATOM 937 C C . MET A 1 117 ? 2.268 1.700 12.254 1.00 44.53 117 MET A C 1
ATOM 939 O O . MET A 1 117 ? 1.059 1.562 12.419 1.00 44.53 117 MET A O 1
ATOM 943 N N . HIS A 1 118 ? 3.123 0.700 12.471 1.00 44.66 118 HIS A N 1
ATOM 944 C CA . HIS A 1 118 ? 2.712 -0.670 12.799 1.00 44.66 118 HIS A CA 1
ATOM 945 C C . HIS A 1 118 ? 1.827 -0.773 14.062 1.00 44.66 118 HIS A C 1
ATOM 947 O O . HIS A 1 118 ? 1.081 -1.734 14.223 1.00 44.66 118 HIS A O 1
ATOM 953 N N . LYS A 1 119 ? 1.882 0.225 14.960 1.00 41.22 119 LYS A N 1
ATOM 954 C CA . LYS A 1 119 ? 1.079 0.287 16.196 1.00 41.22 119 LYS A CA 1
ATOM 955 C C . LYS A 1 119 ? -0.292 0.960 16.020 1.00 41.22 119 LYS A C 1
ATOM 957 O O . LYS A 1 119 ? -1.096 0.951 16.948 1.00 41.22 119 LYS A O 1
ATOM 962 N N . TYR A 1 120 ? -0.542 1.581 14.868 1.00 43.81 120 TYR A N 1
ATOM 963 C CA . TYR A 1 120 ? -1.791 2.291 14.566 1.00 43.81 120 TYR A CA 1
ATOM 964 C C . TYR A 1 120 ? -2.690 1.526 13.596 1.00 43.81 120 TYR A C 1
ATOM 966 O O . TYR A 1 120 ? -3.893 1.757 13.593 1.00 43.81 120 TYR A O 1
ATOM 974 N N . TRP A 1 121 ? -2.135 0.557 12.863 1.00 39.66 121 TRP A N 1
ATOM 975 C CA . TRP A 1 121 ? -2.918 -0.415 12.095 1.00 39.66 121 TRP A CA 1
ATOM 976 C C . TRP A 1 121 ? -3.790 -1.311 12.983 1.00 39.66 121 TRP A C 1
ATOM 978 O O . TRP A 1 121 ? -4.794 -1.822 12.521 1.00 39.66 121 TRP A O 1
ATOM 988 N N . SER A 1 122 ? -3.474 -1.439 14.277 1.00 36.56 122 SER A N 1
ATOM 989 C CA . SER A 1 122 ? -4.293 -2.172 15.254 1.00 36.56 122 SER A CA 1
ATOM 990 C C . SER A 1 122 ? -5.542 -1.421 15.753 1.00 36.56 122 SER A C 1
ATOM 992 O O . SER A 1 122 ? -6.172 -1.858 16.714 1.00 36.56 122 SER A O 1
ATOM 994 N N . PHE A 1 123 ? -5.861 -0.260 15.171 1.00 36.03 123 PHE A N 1
ATOM 995 C CA . PHE A 1 123 ? -7.082 0.515 15.454 1.00 36.03 123 PHE A CA 1
ATOM 996 C C . PHE A 1 123 ? -8.017 0.642 14.243 1.00 36.03 123 PHE A C 1
ATOM 998 O O . PHE A 1 123 ? -9.031 1.336 14.336 1.00 36.03 123 PHE A O 1
ATOM 1005 N N . ILE A 1 124 ? -7.654 -0.006 13.139 1.00 40.88 124 ILE A N 1
ATOM 1006 C CA . ILE A 1 124 ? -8.496 -0.290 11.979 1.00 40.88 124 ILE A CA 1
ATOM 1007 C C . ILE A 1 124 ? -8.986 -1.719 12.151 1.00 40.88 124 ILE A C 1
ATOM 1009 O O . ILE A 1 124 ? -10.214 -1.897 12.055 1.00 40.88 124 ILE A O 1
#